Protein AF-A0A160P6W9-F1 (afdb_monomer_lite)

Secondary structure (DSSP, 8-state):
-HHHHHHHHHHT-HHHHHHHHHHHHHTTSS-HHHHHHHHHHHHHHHHHHHHHHHHT--STTHHHHHHHHHHHHHHHHHHHHHHHHSTTTTTHHHHHHHHHHHHHHH-HHHHHHHIIIIIIIHHHHHHHHTT--

Sequence (133 aa):
MASGMAVTVVTQSSTITTSVLVPFAGTGILTPAQVYPVVVGSNLGTTFTVVFAAFAGVGPDAEIGLQAAFVHLIHNLFAIVAIYVTPLLRPVPLLCAENLARVAAEHRWVLAVYLATVFIALPALVIVLAGVV

pLDDT: mean 94.2, std 3.33, range [64.25, 97.25]

Radius of gyration: 17.48 Å; chains: 1; bounding box: 39×32×46 Å

InterPro domains:
  IPR003841 Sodium-dependent phosphate transport protein [PF02690] (2-55)
  IPR003841 Sodium-dependent phosphate transport protein [PTHR10010] (1-129)

Structure (mmCIF, N/CA/C/O backbone):
data_AF-A0A160P6W9-F1
#
_entry.id   AF-A0A160P6W9-F1
#
loop_
_atom_site.group_PDB
_atom_site.id
_atom_site.type_symbol
_atom_site.label_atom_id
_atom_site.label_alt_id
_atom_site.label_comp_id
_atom_site.label_asym_id
_atom_site.label_entity_id
_atom_site.label_seq_id
_atom_site.pdbx_PDB_ins_code
_atom_site.Cartn_x
_atom_site.Cartn_y
_atom_site.Cartn_z
_atom_site.occupancy
_atom_site.B_iso_or_equiv
_atom_site.auth_seq_id
_atom_site.auth_comp_id
_atom_site.auth_asym_id
_atom_site.auth_atom_id
_atom_site.pdbx_PDB_model_num
ATOM 1 N N . MET A 1 1 ? 4.965 4.525 7.796 1.00 93.12 1 MET A N 1
ATOM 2 C CA . MET A 1 1 ? 5.198 4.758 6.355 1.00 93.12 1 MET A CA 1
ATOM 3 C C . MET A 1 1 ? 6.653 4.593 5.986 1.00 93.12 1 MET A C 1
ATOM 5 O O . MET A 1 1 ? 6.957 3.594 5.351 1.00 93.12 1 MET A O 1
ATOM 9 N N . ALA A 1 2 ? 7.548 5.478 6.433 1.00 94.94 2 ALA A N 1
ATOM 10 C CA . ALA A 1 2 ? 8.976 5.372 6.120 1.00 94.94 2 ALA A CA 1
ATOM 11 C C . ALA A 1 2 ? 9.572 3.985 6.438 1.00 94.94 2 ALA A C 1
ATOM 13 O O . ALA A 1 2 ? 10.286 3.433 5.612 1.00 94.94 2 ALA A O 1
ATOM 14 N N . SER A 1 3 ? 9.199 3.383 7.574 1.00 95.06 3 SER A N 1
ATOM 15 C CA . SER A 1 3 ? 9.623 2.027 7.953 1.00 95.06 3 SER A CA 1
ATOM 16 C C . SER A 1 3 ? 9.247 0.955 6.924 1.00 95.06 3 SER A C 1
ATOM 18 O O . SER A 1 3 ? 10.110 0.200 6.497 1.00 95.06 3 SER A O 1
ATOM 20 N N . GLY A 1 4 ? 7.986 0.904 6.483 1.00 95.50 4 GLY A N 1
ATOM 21 C CA . GLY A 1 4 ? 7.532 -0.081 5.493 1.00 95.50 4 GLY A CA 1
ATOM 22 C C . GLY A 1 4 ? 8.200 0.101 4.130 1.00 95.50 4 GLY A C 1
ATOM 23 O O . GLY A 1 4 ? 8.565 -0.883 3.489 1.00 95.50 4 GLY A O 1
ATOM 24 N N . MET A 1 5 ? 8.423 1.355 3.725 1.00 96.25 5 MET A N 1
ATOM 25 C CA . MET A 1 5 ? 9.164 1.677 2.504 1.00 96.25 5 MET A CA 1
ATOM 26 C C . MET A 1 5 ? 10.616 1.210 2.603 1.00 96.25 5 MET A C 1
ATOM 28 O O . MET A 1 5 ? 11.075 0.489 1.726 1.00 96.25 5 MET A O 1
ATOM 32 N N . ALA A 1 6 ? 11.315 1.567 3.683 1.00 95.56 6 ALA A N 1
ATOM 33 C CA . ALA A 1 6 ? 12.712 1.204 3.895 1.00 95.56 6 ALA A CA 1
ATOM 34 C C . ALA A 1 6 ? 12.907 -0.315 3.927 1.00 95.56 6 ALA A C 1
ATOM 36 O O . ALA A 1 6 ? 13.762 -0.832 3.214 1.00 95.56 6 ALA A O 1
ATOM 37 N N . VAL A 1 7 ? 12.073 -1.033 4.690 1.00 96.12 7 VAL A N 1
ATOM 38 C CA . VAL A 1 7 ? 12.110 -2.500 4.729 1.00 96.12 7 VAL A CA 1
ATOM 39 C C . VAL A 1 7 ? 11.915 -3.064 3.327 1.00 96.12 7 VAL A C 1
ATOM 41 O O . VAL A 1 7 ? 12.731 -3.863 2.895 1.00 96.12 7 VAL A O 1
ATOM 44 N N . THR A 1 8 ? 10.905 -2.599 2.588 1.00 96.25 8 THR A N 1
ATOM 45 C CA . THR A 1 8 ? 10.611 -3.130 1.249 1.00 96.25 8 THR A CA 1
ATOM 46 C C . THR A 1 8 ? 11.708 -2.836 0.237 1.00 96.25 8 THR A C 1
ATOM 48 O O . THR A 1 8 ? 12.020 -3.703 -0.563 1.00 96.25 8 THR A O 1
ATOM 51 N N . VAL A 1 9 ? 12.313 -1.648 0.262 1.00 94.62 9 VAL A N 1
ATOM 52 C CA . VAL A 1 9 ? 13.427 -1.315 -0.640 1.00 94.62 9 VAL A CA 1
ATOM 53 C C . VAL A 1 9 ? 14.645 -2.190 -0.339 1.00 94.62 9 VAL A C 1
ATOM 55 O O . VAL A 1 9 ? 15.301 -2.660 -1.262 1.00 94.62 9 VAL A O 1
ATOM 58 N N . VAL A 1 10 ? 14.936 -2.448 0.939 1.00 94.25 10 VAL A N 1
ATOM 59 C CA . VAL A 1 10 ? 16.066 -3.298 1.343 1.00 94.25 10 VAL A CA 1
ATOM 60 C C . VAL A 1 10 ? 15.814 -4.761 0.993 1.00 94.25 10 VAL A C 1
ATOM 62 O O . VAL A 1 10 ? 16.684 -5.421 0.435 1.00 94.25 10 VAL A O 1
ATOM 65 N N . THR A 1 11 ? 14.631 -5.280 1.316 1.00 94.56 11 THR A N 1
ATOM 66 C CA . THR A 1 11 ? 14.296 -6.691 1.096 1.00 94.56 11 THR A CA 1
ATOM 67 C C . THR A 1 11 ? 13.791 -6.980 -0.313 1.00 94.56 11 THR A C 1
ATOM 69 O O . THR A 1 11 ? 13.623 -8.145 -0.663 1.00 94.56 11 THR A O 1
ATOM 72 N N . GLN A 1 12 ? 13.513 -5.940 -1.103 1.00 94.31 12 GLN A N 1
ATOM 73 C CA . GLN A 1 12 ? 12.903 -6.006 -2.434 1.00 94.31 12 GLN A CA 1
ATOM 74 C C . GLN A 1 12 ? 11.567 -6.777 -2.453 1.00 94.31 12 GLN A C 1
ATOM 76 O O . GLN A 1 12 ? 11.159 -7.319 -3.477 1.00 94.31 12 GLN A O 1
ATOM 81 N N . SER A 1 13 ? 10.873 -6.857 -1.310 1.00 94.31 13 SER A N 1
ATOM 82 C CA . SER A 1 13 ? 9.636 -7.629 -1.167 1.00 94.31 13 SER A CA 1
ATOM 83 C C . SER A 1 13 ? 8.687 -6.986 -0.161 1.00 94.31 13 SER A C 1
ATOM 85 O O . SER A 1 13 ? 8.927 -6.982 1.051 1.00 94.31 13 SER A O 1
ATOM 87 N N . SER A 1 14 ? 7.559 -6.478 -0.661 1.00 95.19 14 SER A N 1
ATOM 88 C CA . SER A 1 14 ? 6.476 -5.958 0.179 1.00 95.19 14 SER A CA 1
ATOM 89 C C . SER A 1 14 ? 5.728 -7.069 0.912 1.00 95.19 14 SER A C 1
ATOM 91 O O . SER A 1 14 ? 5.273 -6.862 2.038 1.00 95.19 14 SER A O 1
ATOM 93 N N . THR A 1 15 ? 5.690 -8.279 0.343 1.00 94.50 15 THR A N 1
ATOM 94 C CA . THR A 1 15 ? 5.042 -9.445 0.955 1.00 94.50 15 THR A CA 1
ATOM 95 C C . THR A 1 15 ? 5.674 -9.832 2.290 1.00 94.50 15 THR A C 1
ATOM 97 O O . THR A 1 15 ? 4.953 -10.278 3.180 1.00 94.50 15 THR A O 1
ATOM 100 N N . ILE A 1 16 ? 6.981 -9.612 2.487 1.00 95.25 16 ILE A N 1
ATOM 101 C CA . ILE A 1 16 ? 7.628 -9.809 3.797 1.00 95.25 16 ILE A CA 1
ATOM 102 C C . ILE A 1 16 ? 6.997 -8.881 4.840 1.00 95.25 16 ILE A C 1
ATOM 104 O O . ILE A 1 16 ? 6.603 -9.329 5.915 1.00 95.25 16 ILE A O 1
ATOM 108 N N . THR A 1 17 ? 6.835 -7.598 4.503 1.00 94.94 17 THR A N 1
ATOM 109 C CA . THR A 1 17 ? 6.225 -6.609 5.401 1.00 94.94 17 THR A CA 1
ATOM 110 C C . THR A 1 17 ? 4.777 -6.981 5.717 1.00 94.94 17 THR A C 1
ATOM 112 O O . THR A 1 17 ? 4.388 -7.031 6.883 1.00 94.94 17 THR A O 1
ATOM 115 N N . THR A 1 18 ? 3.966 -7.288 4.702 1.00 94.25 18 THR A N 1
ATOM 116 C CA . THR A 1 18 ? 2.546 -7.603 4.913 1.00 94.25 18 THR A CA 1
ATOM 117 C C . THR A 1 18 ? 2.343 -8.920 5.662 1.00 94.25 18 THR A C 1
ATOM 119 O O . THR A 1 18 ? 1.474 -8.988 6.526 1.00 94.25 18 THR A O 1
ATOM 122 N N . SER A 1 19 ? 3.160 -9.945 5.399 1.00 95.31 19 SER A N 1
ATOM 123 C CA . SER A 1 19 ? 3.059 -11.258 6.060 1.00 95.31 19 SER A CA 1
ATOM 124 C C . SER A 1 19 ? 3.357 -11.202 7.557 1.00 95.31 19 SER A C 1
ATOM 126 O O . SER A 1 19 ? 2.846 -12.026 8.305 1.00 95.31 19 SER A O 1
ATOM 128 N N . VAL A 1 20 ? 4.152 -10.226 8.003 1.00 94.88 20 VAL A N 1
ATOM 129 C CA . VAL A 1 20 ? 4.405 -9.983 9.432 1.00 94.88 20 VAL A CA 1
ATOM 130 C C . VAL A 1 20 ? 3.270 -9.173 10.061 1.00 94.88 20 VAL A C 1
ATOM 132 O O . VAL A 1 20 ? 2.820 -9.479 11.163 1.00 94.88 20 VAL A O 1
ATOM 135 N N . LEU A 1 21 ? 2.778 -8.145 9.366 1.00 95.94 21 LEU A N 1
ATOM 136 C CA . LEU A 1 21 ? 1.766 -7.242 9.918 1.00 95.94 21 LEU A CA 1
ATOM 137 C C . LEU A 1 21 ? 0.370 -7.869 9.998 1.00 95.94 21 LEU A C 1
ATOM 139 O O . LEU A 1 21 ? -0.360 -7.576 10.940 1.00 95.94 21 LEU A O 1
ATOM 143 N N . VAL A 1 22 ? -0.011 -8.720 9.040 1.00 94.06 22 VAL A N 1
ATOM 144 C CA . VAL A 1 22 ? -1.350 -9.333 8.997 1.00 94.06 22 VAL A CA 1
ATOM 145 C C . VAL A 1 22 ? -1.634 -10.193 10.240 1.00 94.06 22 VAL A C 1
ATOM 147 O O . VAL A 1 22 ? -2.666 -9.962 10.869 1.00 94.06 22 VAL A O 1
ATOM 150 N N . PRO A 1 23 ? -0.752 -11.119 10.672 1.00 94.69 23 PRO A N 1
ATOM 151 C CA . PRO A 1 23 ? -0.950 -11.863 11.913 1.00 94.69 23 PRO A CA 1
ATOM 152 C C . PRO A 1 23 ? -1.019 -10.963 13.147 1.00 94.69 23 PRO A C 1
ATOM 154 O O . PRO A 1 23 ? -1.879 -11.174 13.993 1.00 94.69 23 PRO A O 1
ATOM 157 N N . PHE A 1 24 ? -0.170 -9.934 13.243 1.00 95.94 24 PHE A N 1
ATOM 158 C CA . PHE A 1 24 ? -0.199 -8.995 14.372 1.00 95.94 24 PHE A CA 1
ATOM 159 C C . PHE A 1 24 ? -1.478 -8.158 14.421 1.00 95.94 24 PHE A C 1
ATOM 161 O O . PHE A 1 24 ? -1.961 -7.848 15.509 1.00 95.94 24 PHE A O 1
ATOM 168 N N . ALA A 1 25 ? -2.045 -7.818 13.264 1.00 94.31 25 ALA A N 1
ATOM 169 C CA . ALA A 1 25 ? -3.369 -7.215 13.192 1.00 94.31 25 ALA A CA 1
ATOM 170 C C . ALA A 1 25 ? -4.463 -8.212 13.601 1.00 94.31 25 ALA A C 1
ATOM 172 O O . ALA A 1 25 ? -5.358 -7.870 14.367 1.00 94.31 25 ALA A O 1
ATOM 173 N N . GLY A 1 26 ? -4.364 -9.462 13.136 1.00 91.19 26 GLY A N 1
ATOM 174 C CA . GLY A 1 26 ? -5.318 -10.528 13.445 1.00 91.19 26 GLY A CA 1
ATOM 175 C C . GLY A 1 26 ? -5.343 -10.938 14.920 1.00 91.19 26 GLY A C 1
ATOM 176 O O . GLY A 1 26 ? -6.395 -11.320 15.423 1.00 91.19 26 GLY A O 1
ATOM 177 N N . THR A 1 27 ? -4.218 -10.826 15.632 1.00 94.06 27 THR A N 1
ATOM 178 C CA . THR A 1 27 ? -4.134 -11.066 17.083 1.00 94.06 27 THR A CA 1
ATOM 179 C C . THR A 1 27 ? -4.434 -9.825 17.926 1.00 94.06 27 THR A C 1
ATOM 181 O O . THR A 1 27 ? -4.469 -9.919 19.150 1.00 94.06 27 THR A O 1
ATOM 184 N N . GLY A 1 28 ? -4.638 -8.662 17.299 1.00 91.69 28 GLY A N 1
ATOM 185 C CA . GLY A 1 28 ? -4.889 -7.394 17.987 1.00 91.69 28 GLY A CA 1
ATOM 186 C C . GLY A 1 28 ? -3.650 -6.734 18.604 1.00 91.69 28 GLY A C 1
ATOM 187 O O . GLY A 1 28 ? -3.792 -5.730 19.296 1.00 91.69 28 GLY A O 1
ATOM 188 N N . ILE A 1 29 ? -2.441 -7.252 18.350 1.00 96.81 29 ILE A N 1
ATOM 189 C CA . ILE A 1 29 ? -1.178 -6.627 18.789 1.00 96.81 29 ILE A CA 1
ATOM 190 C C . ILE A 1 29 ? -0.996 -5.258 18.123 1.00 96.81 29 ILE A C 1
ATOM 192 O O . ILE A 1 29 ? -0.512 -4.316 18.750 1.00 96.81 29 ILE A O 1
ATOM 196 N N . LEU A 1 30 ? -1.376 -5.150 16.848 1.00 96.25 30 LEU A N 1
ATOM 197 C CA . LEU A 1 30 ? -1.368 -3.901 16.093 1.00 96.25 30 LEU A CA 1
ATOM 198 C C . LEU A 1 30 ? -2.777 -3.565 15.612 1.00 96.25 30 LEU A C 1
ATOM 200 O O . LEU A 1 30 ? -3.508 -4.425 15.134 1.00 96.25 30 LEU A O 1
ATOM 204 N N . THR A 1 31 ? -3.146 -2.291 15.676 1.00 94.44 31 THR A N 1
ATOM 205 C CA . THR A 1 31 ? -4.421 -1.809 15.135 1.00 94.44 31 THR A CA 1
ATOM 206 C C . THR A 1 31 ? -4.321 -1.542 13.628 1.00 94.44 31 THR A C 1
ATOM 208 O O . THR A 1 31 ? -3.232 -1.233 13.125 1.00 94.44 31 THR A O 1
ATOM 211 N N . PRO A 1 32 ? -5.444 -1.567 12.880 1.00 93.31 32 PRO A N 1
ATOM 212 C CA . PRO A 1 32 ? -5.465 -1.168 11.471 1.00 93.31 32 PRO A CA 1
ATOM 213 C C . PRO A 1 32 ? -4.856 0.220 11.235 1.00 93.31 32 PRO A C 1
ATOM 215 O O . PRO A 1 32 ? -4.108 0.408 10.279 1.00 93.31 32 PRO A O 1
ATOM 218 N N . ALA A 1 33 ? -5.083 1.169 12.149 1.00 94.56 33 ALA A N 1
ATOM 219 C CA . ALA A 1 33 ? -4.506 2.511 12.089 1.00 94.56 33 ALA A CA 1
ATOM 220 C C . ALA A 1 33 ? -2.968 2.529 12.202 1.00 94.56 33 ALA A C 1
ATOM 222 O O . ALA A 1 33 ? -2.319 3.362 11.569 1.00 94.56 33 ALA A O 1
ATOM 223 N N . GLN A 1 34 ? -2.371 1.607 12.968 1.00 95.44 34 GLN A N 1
ATOM 224 C CA . GLN A 1 34 ? -0.913 1.456 13.074 1.00 95.44 34 GLN A CA 1
ATOM 225 C C . GLN A 1 34 ? -0.320 0.747 11.848 1.00 95.44 34 GLN A C 1
ATOM 227 O O . GLN A 1 34 ? 0.740 1.138 11.354 1.00 95.44 34 GLN A O 1
ATOM 232 N N . VAL A 1 35 ? -1.010 -0.275 11.337 1.00 96.00 35 VAL A N 1
ATOM 233 C CA . VAL A 1 35 ? -0.567 -1.087 10.191 1.00 96.00 35 VAL A CA 1
ATOM 234 C C . VAL A 1 35 ? -0.673 -0.319 8.876 1.00 96.00 35 VAL A C 1
ATOM 236 O O . VAL A 1 35 ? 0.253 -0.354 8.063 1.00 96.00 35 VAL A O 1
ATOM 239 N N . TYR A 1 36 ? -1.767 0.416 8.675 1.00 95.50 36 TYR A N 1
ATOM 240 C CA . TYR A 1 36 ? -2.094 1.104 7.427 1.00 95.50 36 TYR A CA 1
ATOM 241 C C . TYR A 1 36 ? -0.944 1.948 6.848 1.00 95.50 36 TYR A C 1
ATOM 243 O O . TYR A 1 36 ? -0.522 1.676 5.720 1.00 95.50 36 TYR A O 1
ATOM 251 N N . PRO A 1 37 ? -0.341 2.908 7.581 1.00 95.62 37 PRO A N 1
ATOM 252 C CA . PRO A 1 37 ? 0.749 3.700 7.027 1.00 95.62 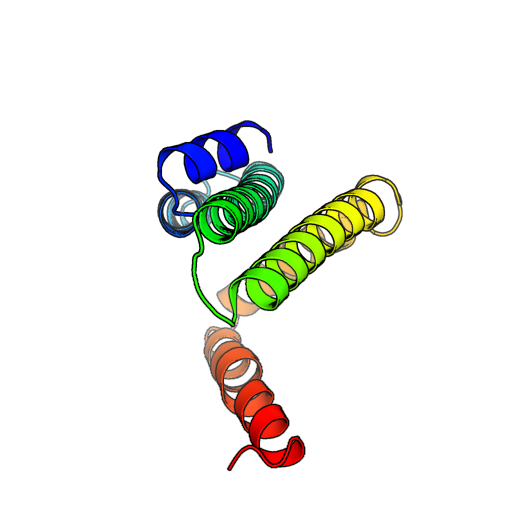37 PRO A CA 1
ATOM 253 C C . PRO A 1 37 ? 1.994 2.861 6.723 1.00 95.62 37 PRO A C 1
ATOM 255 O O . PRO A 1 37 ? 2.788 3.270 5.880 1.00 95.62 37 PRO A O 1
ATOM 258 N N . VAL A 1 38 ? 2.232 1.735 7.405 1.00 97.25 38 VAL A N 1
ATOM 259 C CA . VAL A 1 38 ? 3.373 0.847 7.114 1.00 97.25 38 VAL A CA 1
ATOM 260 C C . VAL A 1 38 ? 3.137 0.091 5.807 1.00 97.25 38 VAL A C 1
ATOM 262 O O . VAL A 1 38 ? 4.029 0.077 4.963 1.00 97.25 38 VAL A O 1
ATOM 265 N N . VAL A 1 39 ? 1.930 -0.437 5.594 1.00 95.94 39 VAL A N 1
ATOM 266 C CA . VAL A 1 39 ? 1.538 -1.119 4.348 1.00 95.94 39 VAL A CA 1
ATOM 267 C C . VAL A 1 39 ? 1.592 -0.170 3.151 1.00 95.94 39 VAL A C 1
ATOM 269 O O . VAL A 1 39 ? 2.199 -0.504 2.138 1.00 95.94 39 VAL A O 1
ATOM 272 N N . VAL A 1 40 ? 1.056 1.049 3.277 1.00 96.12 40 VAL A N 1
ATOM 273 C CA . VAL A 1 40 ? 1.138 2.064 2.209 1.00 96.12 40 VAL A CA 1
ATOM 274 C C . VAL A 1 40 ? 2.594 2.384 1.857 1.00 96.12 40 VAL A C 1
ATOM 276 O O . VAL A 1 40 ? 2.950 2.463 0.682 1.00 96.12 40 VAL A O 1
ATOM 279 N N . GLY A 1 41 ? 3.458 2.518 2.868 1.00 96.38 41 GLY A N 1
ATOM 280 C CA . GLY A 1 41 ? 4.892 2.707 2.651 1.00 96.38 41 GLY A CA 1
ATOM 281 C C . GLY A 1 41 ? 5.551 1.519 1.949 1.00 96.38 41 GLY A C 1
ATOM 282 O O . GLY A 1 41 ? 6.374 1.716 1.063 1.00 96.38 41 GLY A O 1
ATOM 283 N N . SER A 1 42 ? 5.170 0.292 2.303 1.00 96.88 42 SER A N 1
ATOM 284 C CA . SER A 1 42 ? 5.678 -0.926 1.665 1.00 96.88 42 SER A CA 1
ATOM 285 C C . SER A 1 42 ? 5.292 -1.018 0.183 1.00 96.88 42 SER A C 1
ATOM 287 O O . SER A 1 42 ? 6.143 -1.300 -0.663 1.00 96.88 42 SER A O 1
ATOM 289 N N . ASN A 1 43 ? 4.053 -0.663 -0.165 1.00 94.62 43 ASN A N 1
ATOM 290 C CA . ASN A 1 43 ? 3.621 -0.573 -1.562 1.00 94.62 43 ASN A CA 1
ATOM 291 C C . ASN A 1 43 ? 4.419 0.487 -2.334 1.00 94.62 43 ASN A C 1
ATOM 293 O O . ASN A 1 43 ? 4.885 0.216 -3.439 1.00 94.62 43 ASN A O 1
ATOM 297 N N . LEU A 1 44 ? 4.668 1.655 -1.726 1.00 96.25 44 LEU A N 1
ATOM 298 C CA . LEU A 1 44 ? 5.538 2.669 -2.327 1.00 96.25 44 LEU A CA 1
ATOM 299 C C . LEU A 1 44 ? 6.965 2.139 -2.537 1.00 96.25 44 LEU A C 1
ATOM 301 O O . LEU A 1 44 ? 7.537 2.345 -3.602 1.00 96.25 44 LEU A O 1
ATOM 305 N N . GLY A 1 45 ? 7.522 1.397 -1.577 1.00 96.06 45 GLY A N 1
ATOM 306 C CA . GLY A 1 45 ? 8.840 0.770 -1.720 1.00 96.06 45 GLY A CA 1
ATOM 307 C C . GLY A 1 45 ? 8.932 -0.178 -2.920 1.00 96.06 45 GLY A C 1
ATOM 308 O O . GLY A 1 45 ? 9.923 -0.146 -3.641 1.00 96.06 45 GLY A O 1
ATOM 309 N N . THR A 1 46 ? 7.867 -0.935 -3.208 1.00 96.00 46 THR A N 1
ATOM 310 C CA . THR A 1 46 ? 7.809 -1.826 -4.386 1.00 96.00 46 THR A CA 1
ATOM 311 C C . THR A 1 46 ? 7.935 -1.042 -5.697 1.00 96.00 46 THR A C 1
ATOM 313 O O . THR A 1 46 ? 8.567 -1.505 -6.642 1.00 96.00 46 THR A O 1
ATOM 316 N N . THR A 1 47 ? 7.390 0.175 -5.772 1.00 95.69 47 THR A N 1
ATOM 317 C CA . THR A 1 47 ? 7.548 1.007 -6.978 1.00 95.69 47 THR A CA 1
ATOM 318 C C . THR A 1 47 ? 8.997 1.452 -7.187 1.00 95.69 47 THR A C 1
ATOM 320 O O . THR A 1 47 ? 9.466 1.457 -8.321 1.00 95.69 47 THR A O 1
ATOM 323 N N . PHE A 1 48 ? 9.748 1.725 -6.113 1.00 93.44 48 PHE A N 1
ATOM 324 C CA . PHE A 1 48 ? 11.183 2.019 -6.205 1.00 93.44 48 PHE A CA 1
ATOM 325 C C . PHE A 1 48 ? 11.990 0.807 -6.674 1.00 93.44 48 PHE A C 1
ATOM 327 O O . PHE A 1 48 ? 12.858 0.955 -7.529 1.00 93.44 48 PHE A O 1
ATOM 334 N N . THR A 1 49 ? 11.668 -0.392 -6.179 1.00 93.25 49 THR A N 1
ATOM 335 C CA . THR A 1 49 ? 12.230 -1.656 -6.681 1.00 93.25 49 THR A CA 1
ATOM 336 C C . THR A 1 49 ? 12.068 -1.782 -8.193 1.00 93.25 49 THR A C 1
ATOM 338 O O . THR A 1 49 ? 13.034 -2.057 -8.902 1.00 93.25 49 THR A O 1
ATOM 341 N N . VAL A 1 50 ? 10.853 -1.541 -8.693 1.00 93.88 50 VAL A N 1
ATOM 342 C CA . VAL A 1 50 ? 10.538 -1.628 -10.125 1.00 93.88 50 VAL A CA 1
ATOM 343 C C . VAL A 1 50 ? 11.294 -0.567 -10.924 1.00 93.88 50 VAL A C 1
ATOM 345 O O . VAL A 1 50 ? 11.816 -0.876 -11.989 1.00 93.88 50 VAL A O 1
ATOM 348 N N . VAL A 1 51 ? 11.423 0.656 -10.404 1.00 94.94 51 VAL A N 1
ATOM 349 C CA . VAL A 1 51 ? 12.225 1.713 -11.039 1.00 94.94 51 VAL A CA 1
ATOM 350 C C . VAL A 1 51 ? 13.698 1.313 -11.134 1.00 94.94 51 VAL A C 1
ATOM 352 O O . VAL A 1 51 ? 14.291 1.445 -12.203 1.00 94.94 51 VAL A O 1
ATOM 355 N N . PHE A 1 52 ? 14.292 0.774 -10.066 1.00 93.00 52 PHE A N 1
ATOM 356 C CA . PHE A 1 52 ? 15.677 0.292 -10.108 1.00 93.00 52 PHE A CA 1
ATOM 357 C C . PHE A 1 52 ? 15.859 -0.856 -11.104 1.00 93.00 52 PHE A C 1
ATOM 359 O O . PHE A 1 52 ? 16.827 -0.855 -11.862 1.00 93.00 52 PHE A O 1
ATOM 366 N N . ALA A 1 53 ? 14.914 -1.798 -11.146 1.00 93.06 53 ALA A N 1
ATOM 367 C CA . ALA A 1 53 ? 14.929 -2.888 -12.115 1.00 93.06 53 ALA A CA 1
ATOM 368 C C . ALA A 1 53 ? 14.814 -2.373 -13.560 1.00 93.06 53 ALA A C 1
ATOM 370 O O . ALA A 1 53 ? 15.543 -2.838 -14.432 1.00 93.06 53 ALA A O 1
ATOM 371 N N . ALA A 1 54 ? 13.957 -1.380 -13.807 1.00 94.62 54 ALA A N 1
ATOM 372 C CA . ALA A 1 54 ? 13.785 -0.785 -15.127 1.00 94.62 54 ALA A CA 1
ATOM 373 C C . ALA A 1 54 ? 15.041 -0.038 -15.605 1.00 94.62 54 ALA A C 1
ATOM 375 O O . ALA A 1 54 ? 15.408 -0.161 -16.769 1.00 94.62 54 ALA A O 1
ATOM 376 N N . PHE A 1 55 ? 15.752 0.665 -14.715 1.00 93.69 55 PHE A N 1
ATOM 377 C CA . PHE A 1 55 ? 17.037 1.298 -15.048 1.00 93.69 55 PHE A CA 1
ATOM 378 C C . PHE A 1 55 ? 18.153 0.297 -15.368 1.00 93.69 55 PHE A C 1
ATOM 380 O O . PHE A 1 55 ? 19.072 0.629 -16.111 1.00 93.69 55 PHE A O 1
ATOM 387 N N . ALA A 1 56 ? 18.085 -0.912 -14.810 1.00 93.38 56 ALA A N 1
ATOM 388 C CA . ALA A 1 56 ? 19.004 -1.998 -15.139 1.00 93.38 56 ALA A CA 1
ATOM 389 C C . ALA A 1 56 ? 18.595 -2.767 -16.413 1.00 93.38 56 ALA A C 1
ATOM 391 O O . ALA A 1 56 ? 19.346 -3.627 -16.876 1.00 93.38 56 ALA A O 1
ATOM 392 N N . GLY A 1 57 ? 17.410 -2.489 -16.966 1.00 90.00 57 GLY A N 1
ATOM 393 C CA . GLY A 1 57 ? 16.880 -3.155 -18.149 1.00 90.00 57 GLY A CA 1
ATOM 394 C C . GLY A 1 57 ? 17.672 -2.819 -19.412 1.00 90.00 57 GLY A C 1
ATOM 395 O O . GLY A 1 57 ? 18.006 -1.665 -19.670 1.00 90.00 57 GLY A O 1
ATOM 396 N N . VAL A 1 58 ? 17.940 -3.837 -20.230 1.00 89.75 58 VAL A N 1
ATOM 397 C CA . VAL A 1 58 ? 18.586 -3.711 -21.543 1.00 89.75 58 VAL A CA 1
ATOM 398 C C . VAL A 1 58 ? 17.755 -4.429 -22.601 1.00 89.75 58 VAL A C 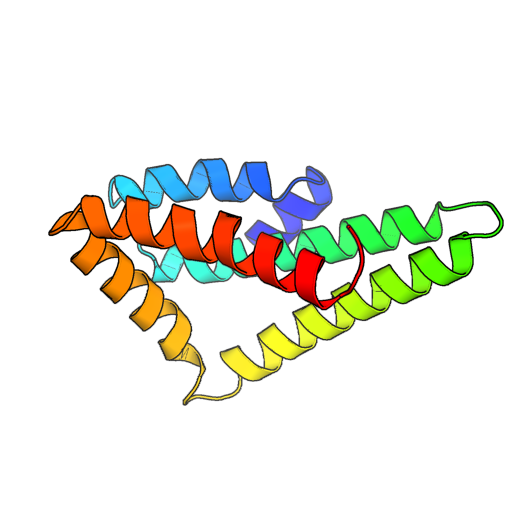1
ATOM 400 O O . VAL A 1 58 ? 17.143 -5.457 -22.317 1.00 89.75 58 VAL A O 1
ATOM 403 N N . GLY A 1 59 ? 17.750 -3.906 -23.828 1.00 92.75 59 GLY A N 1
ATOM 404 C CA . GLY A 1 59 ? 17.013 -4.485 -24.953 1.00 92.75 59 GLY A CA 1
ATOM 405 C C . GLY A 1 59 ? 15.874 -3.595 -25.465 1.00 92.75 59 GLY A C 1
ATOM 406 O O . GLY A 1 59 ? 15.716 -2.468 -24.996 1.00 92.75 59 GLY A O 1
ATOM 407 N N . PRO A 1 60 ? 15.097 -4.085 -26.447 1.00 92.88 60 PRO A N 1
ATOM 408 C CA . PRO A 1 60 ? 14.086 -3.291 -27.149 1.00 92.88 60 PRO A CA 1
ATOM 409 C C . PRO A 1 60 ? 12.958 -2.786 -26.237 1.00 92.88 60 PRO A C 1
ATOM 411 O O . PRO A 1 60 ? 12.415 -1.716 -26.488 1.00 92.88 60 PRO A O 1
ATOM 414 N N . ASP A 1 61 ? 12.659 -3.498 -25.147 1.00 93.31 61 ASP A N 1
ATOM 415 C CA . ASP A 1 61 ? 11.556 -3.160 -24.238 1.00 93.31 61 ASP A CA 1
ATOM 416 C C . ASP A 1 61 ? 11.980 -2.282 -23.045 1.00 93.31 61 ASP A C 1
ATOM 418 O O . ASP A 1 61 ? 11.159 -1.971 -22.180 1.00 93.31 61 ASP A O 1
ATOM 422 N N . ALA A 1 62 ? 13.253 -1.867 -22.967 1.00 93.94 62 ALA A N 1
ATOM 423 C CA . ALA A 1 62 ? 13.773 -1.098 -21.832 1.00 93.94 62 ALA A CA 1
ATOM 424 C C . ALA A 1 62 ? 13.060 0.257 -21.660 1.00 93.94 62 ALA A C 1
ATOM 426 O O . ALA A 1 62 ? 12.749 0.658 -20.538 1.00 93.94 62 ALA A O 1
ATOM 427 N N . GLU A 1 63 ? 12.742 0.937 -22.766 1.00 93.62 63 GLU A N 1
ATOM 428 C CA . GLU A 1 63 ? 12.003 2.206 -22.752 1.00 93.62 63 GLU A CA 1
ATOM 429 C C . GLU A 1 63 ? 10.587 2.028 -22.184 1.00 93.62 63 GLU A C 1
ATOM 431 O O . GLU A 1 63 ? 10.171 2.767 -21.289 1.00 93.62 63 GLU A O 1
ATOM 436 N N . ILE A 1 64 ? 9.879 0.989 -22.639 1.00 94.62 64 ILE A N 1
ATOM 437 C CA . ILE A 1 64 ? 8.523 0.660 -22.183 1.00 94.62 64 ILE A CA 1
ATOM 438 C C . ILE A 1 64 ? 8.540 0.281 -20.698 1.00 94.62 64 ILE A C 1
ATOM 440 O O . ILE A 1 64 ? 7.692 0.736 -19.927 1.00 94.62 64 ILE A O 1
ATOM 444 N N . GLY A 1 65 ? 9.528 -0.512 -20.273 1.00 94.62 65 GLY A N 1
ATOM 445 C CA . GLY A 1 65 ? 9.716 -0.893 -18.874 1.00 94.62 65 GLY A CA 1
ATOM 446 C C . GLY A 1 65 ? 9.949 0.314 -17.962 1.00 94.62 65 GLY A C 1
ATOM 447 O O . GLY A 1 65 ? 9.333 0.414 -16.899 1.00 94.62 65 GLY A O 1
ATOM 448 N N . LEU A 1 66 ? 10.779 1.269 -18.394 1.00 95.50 66 LEU A N 1
ATOM 449 C CA . LEU A 1 66 ? 11.032 2.505 -17.653 1.00 95.50 66 LEU A CA 1
ATOM 450 C C . LEU A 1 66 ? 9.782 3.387 -17.573 1.00 95.50 66 LEU A C 1
ATOM 452 O O . LEU A 1 66 ? 9.453 3.894 -16.498 1.00 95.50 66 LEU A O 1
ATOM 456 N N . GLN A 1 67 ? 9.048 3.528 -18.679 1.00 96.12 67 GLN A N 1
ATOM 457 C CA . GLN A 1 67 ? 7.785 4.258 -18.698 1.00 96.12 67 GLN A CA 1
ATOM 458 C C . GLN A 1 67 ? 6.771 3.638 -17.727 1.00 96.12 67 GLN A C 1
ATOM 460 O O . GLN A 1 67 ? 6.193 4.352 -16.907 1.00 96.12 67 GLN A O 1
ATOM 465 N N . ALA A 1 68 ? 6.587 2.315 -17.764 1.00 94.88 68 ALA A N 1
ATOM 466 C CA . ALA A 1 68 ? 5.684 1.606 -16.861 1.00 94.88 68 ALA A CA 1
ATOM 467 C C . ALA A 1 68 ? 6.088 1.786 -15.386 1.00 94.88 68 ALA A C 1
ATOM 469 O O . ALA A 1 68 ? 5.233 2.050 -14.535 1.00 94.88 68 ALA A O 1
ATOM 470 N N . ALA A 1 69 ? 7.389 1.727 -15.084 1.00 96.38 69 ALA A N 1
ATOM 471 C CA . ALA A 1 69 ? 7.913 1.950 -13.740 1.00 96.38 69 ALA A CA 1
ATOM 472 C C . ALA A 1 69 ? 7.588 3.358 -13.211 1.00 96.38 69 ALA A C 1
ATOM 474 O O . ALA A 1 69 ? 7.122 3.505 -12.077 1.00 96.38 69 ALA A O 1
ATOM 475 N N . PHE A 1 70 ? 7.769 4.395 -14.035 1.00 96.06 70 PHE A N 1
ATOM 476 C CA . PHE A 1 70 ? 7.417 5.765 -13.658 1.00 96.06 70 PHE A CA 1
ATOM 477 C C . PHE A 1 70 ? 5.912 5.977 -13.527 1.00 96.06 70 PHE A C 1
ATOM 479 O O . PHE A 1 70 ? 5.484 6.653 -12.591 1.00 96.06 70 PHE A O 1
ATOM 486 N N . VAL A 1 71 ? 5.102 5.379 -14.404 1.00 96.50 71 VAL A N 1
ATOM 487 C CA . VAL A 1 71 ? 3.638 5.418 -14.278 1.00 96.50 71 VAL A CA 1
ATOM 488 C C . VAL A 1 71 ? 3.210 4.817 -12.939 1.00 96.50 71 VAL A C 1
ATOM 490 O O . VAL A 1 71 ? 2.427 5.439 -12.222 1.00 96.50 71 VAL A O 1
ATOM 493 N N . HIS A 1 72 ? 3.773 3.669 -12.551 1.00 95.75 72 HIS A N 1
ATOM 494 C CA . HIS A 1 72 ? 3.507 3.052 -11.250 1.00 95.75 72 HIS A CA 1
ATOM 495 C C . HIS A 1 72 ? 3.931 3.951 -10.082 1.00 95.75 72 HIS A C 1
ATOM 497 O O . HIS A 1 72 ? 3.142 4.163 -9.160 1.00 95.75 72 HIS A O 1
ATOM 503 N N . LEU A 1 73 ? 5.141 4.520 -10.120 1.00 95.69 73 LEU A N 1
ATOM 504 C CA . LEU A 1 73 ? 5.635 5.410 -9.067 1.00 95.69 73 LEU A CA 1
ATOM 505 C C . LEU A 1 73 ? 4.748 6.656 -8.911 1.00 95.69 73 LEU A C 1
ATOM 507 O O . LEU A 1 73 ? 4.319 6.978 -7.802 1.00 95.69 73 LEU A O 1
ATOM 511 N N . ILE A 1 74 ? 4.453 7.345 -10.016 1.00 96.50 74 ILE A N 1
ATOM 512 C CA . ILE A 1 74 ? 3.659 8.580 -10.021 1.00 96.50 74 ILE A CA 1
ATOM 513 C C . ILE A 1 74 ? 2.232 8.295 -9.565 1.00 96.50 74 ILE A C 1
ATOM 515 O O . ILE A 1 74 ? 1.711 9.026 -8.725 1.00 96.50 74 ILE A O 1
ATOM 519 N N . HIS A 1 75 ? 1.611 7.223 -10.062 1.00 95.62 75 HIS A N 1
ATOM 520 C CA . HIS A 1 75 ? 0.274 6.824 -9.634 1.00 95.62 75 HIS A CA 1
ATOM 521 C C . HIS A 1 75 ? 0.222 6.562 -8.123 1.00 95.62 75 HIS A C 1
ATOM 523 O O . HIS A 1 75 ? -0.674 7.055 -7.436 1.00 95.62 75 HIS A O 1
ATOM 529 N N . ASN A 1 76 ? 1.211 5.845 -7.584 1.00 95.31 76 ASN A N 1
ATOM 530 C CA . ASN A 1 76 ? 1.244 5.493 -6.170 1.00 95.31 76 ASN A CA 1
ATOM 531 C C . ASN A 1 76 ? 1.493 6.725 -5.280 1.00 95.31 76 ASN A C 1
ATOM 533 O O . ASN A 1 76 ? 0.845 6.884 -4.245 1.00 95.31 76 ASN A O 1
ATOM 537 N N . LEU A 1 77 ? 2.379 7.637 -5.696 1.00 95.94 77 LEU A N 1
ATOM 538 C CA . LEU A 1 77 ? 2.589 8.919 -5.015 1.00 95.94 77 LEU A CA 1
ATOM 539 C C . LEU A 1 77 ? 1.341 9.804 -5.069 1.00 95.94 77 LEU A C 1
ATOM 541 O O . LEU A 1 77 ? 0.939 10.353 -4.043 1.00 95.94 77 LEU A O 1
ATOM 545 N N . PHE A 1 78 ? 0.701 9.905 -6.235 1.00 96.19 78 PHE A N 1
ATOM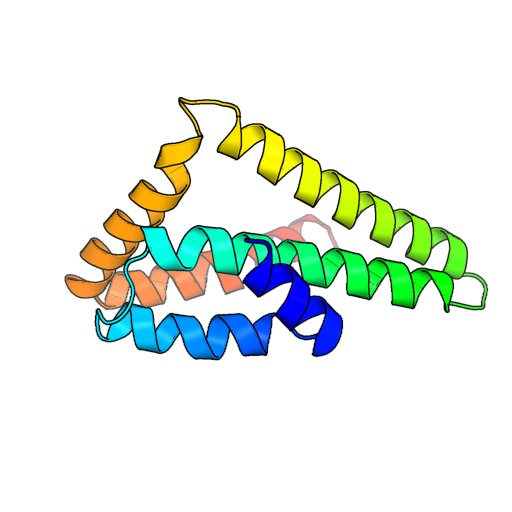 546 C CA . PHE A 1 78 ? -0.539 10.654 -6.401 1.00 96.19 78 PHE A CA 1
ATOM 547 C C . PHE A 1 78 ? -1.636 10.121 -5.479 1.00 96.19 78 PHE A C 1
ATOM 549 O O . PHE A 1 78 ? -2.258 10.907 -4.772 1.00 96.19 78 PHE A O 1
ATOM 556 N N . ALA A 1 79 ? -1.837 8.802 -5.417 1.00 94.88 79 ALA A N 1
ATOM 557 C CA . ALA A 1 79 ? -2.827 8.191 -4.536 1.00 94.88 79 ALA A CA 1
ATOM 558 C C . ALA A 1 79 ? -2.547 8.494 -3.054 1.00 94.88 79 ALA A C 1
ATOM 560 O O . ALA A 1 79 ? -3.465 8.850 -2.314 1.00 94.88 79 ALA A O 1
ATOM 561 N N . ILE A 1 80 ? -1.281 8.421 -2.623 1.00 95.50 80 ILE A N 1
ATOM 562 C CA . ILE A 1 80 ? -0.884 8.778 -1.253 1.00 95.50 80 ILE A CA 1
ATOM 563 C C . ILE A 1 80 ? -1.230 10.238 -0.966 1.00 95.50 80 ILE A C 1
ATOM 565 O O . ILE A 1 80 ? -1.884 10.516 0.037 1.00 95.50 80 ILE A O 1
ATOM 569 N N . VAL A 1 81 ? -0.829 11.163 -1.841 1.00 95.44 81 VAL A N 1
ATOM 570 C CA . VAL A 1 81 ? -1.106 12.594 -1.671 1.00 95.44 81 VAL A CA 1
ATOM 571 C C . VAL A 1 81 ? -2.612 12.845 -1.659 1.00 95.44 81 VAL A C 1
ATOM 573 O O . VAL A 1 81 ? -3.118 13.440 -0.711 1.00 95.44 81 VAL A O 1
ATOM 576 N N . ALA A 1 82 ? -3.347 12.333 -2.645 1.00 96.06 82 ALA A N 1
ATOM 577 C CA . ALA A 1 82 ? -4.787 12.517 -2.767 1.00 96.06 82 ALA A CA 1
ATOM 578 C C . ALA A 1 82 ? -5.538 12.024 -1.521 1.00 96.06 82 ALA A C 1
ATOM 580 O O . ALA A 1 82 ? -6.377 12.750 -0.988 1.00 96.06 82 ALA A O 1
ATOM 581 N N . ILE A 1 83 ? -5.209 10.833 -1.012 1.00 95.62 83 ILE A N 1
ATOM 582 C CA . ILE A 1 83 ? -5.891 10.239 0.145 1.00 95.62 83 ILE A CA 1
ATOM 583 C C . ILE A 1 83 ? -5.459 10.901 1.459 1.00 95.62 83 ILE A C 1
ATOM 585 O O . ILE A 1 83 ? -6.307 11.215 2.292 1.00 95.62 83 ILE A O 1
ATOM 589 N N . TYR A 1 84 ? -4.158 11.116 1.684 1.00 93.12 84 TYR A N 1
ATOM 590 C CA . TYR A 1 84 ? -3.669 11.620 2.973 1.00 93.12 84 TYR A CA 1
ATOM 591 C C . TYR A 1 84 ? -3.833 13.130 3.143 1.00 93.12 84 TYR A C 1
ATOM 593 O O . TYR A 1 84 ? -3.982 13.572 4.286 1.00 93.12 84 TYR A O 1
ATOM 601 N N . VAL A 1 85 ? -3.791 13.917 2.064 1.00 94.75 85 VAL A N 1
ATOM 602 C CA . VAL A 1 85 ? -3.972 15.377 2.126 1.00 94.75 85 VAL A CA 1
ATOM 603 C C . VAL A 1 85 ? -5.449 15.736 2.208 1.00 94.75 85 VAL A C 1
ATOM 605 O O . VAL A 1 85 ? -5.804 16.619 2.983 1.00 94.75 85 VAL A O 1
ATOM 608 N N . THR A 1 86 ? -6.318 15.036 1.474 1.00 95.94 86 THR A N 1
ATOM 609 C CA . THR A 1 86 ? -7.756 15.330 1.463 1.00 95.94 86 THR A CA 1
ATOM 610 C C . THR A 1 86 ? -8.413 14.826 2.755 1.00 95.94 86 THR A C 1
ATOM 612 O O . THR A 1 86 ? -8.539 13.610 2.933 1.00 95.94 86 THR A O 1
ATOM 615 N N . PRO A 1 87 ? -8.897 15.708 3.654 1.00 92.38 87 PRO A N 1
ATOM 616 C CA . PRO A 1 87 ? -9.410 15.293 4.964 1.00 92.38 87 PRO A CA 1
ATO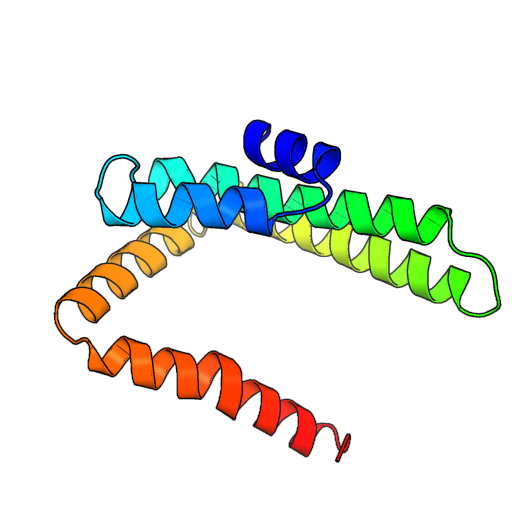M 617 C C . PRO A 1 87 ? -10.598 14.329 4.876 1.00 92.38 87 PRO A C 1
ATOM 619 O O . PRO A 1 87 ? -10.736 13.447 5.718 1.00 92.38 87 PRO A O 1
ATOM 622 N N . LEU A 1 88 ? -11.415 14.467 3.827 1.00 95.44 88 LEU A N 1
ATOM 623 C CA . LEU A 1 88 ? -12.561 13.598 3.560 1.00 95.44 88 LEU A CA 1
ATOM 624 C C . LEU A 1 88 ? -12.151 12.166 3.183 1.00 95.44 88 LEU A C 1
ATOM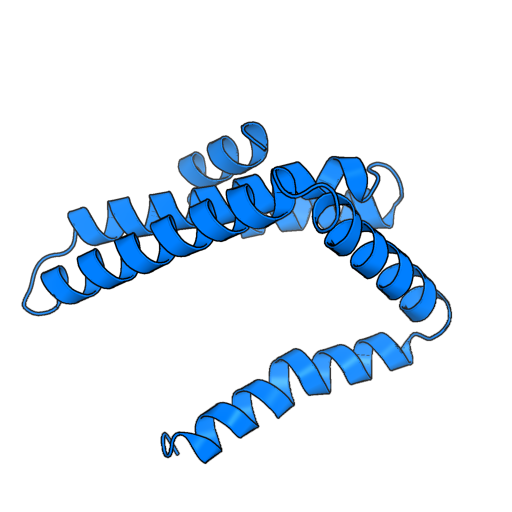 626 O O . LEU A 1 88 ? -12.853 11.225 3.534 1.00 95.44 88 LEU A O 1
ATOM 630 N N . LEU A 1 89 ? -11.025 11.992 2.482 1.00 95.38 89 LEU A N 1
ATOM 631 C CA . LEU A 1 89 ? -10.576 10.683 1.994 1.00 95.38 89 LEU A CA 1
ATOM 632 C C . LEU A 1 89 ? -9.716 9.941 3.015 1.00 95.38 89 LEU A C 1
ATOM 634 O O . LEU A 1 89 ? -9.736 8.715 3.047 1.00 95.38 89 LEU A O 1
ATOM 638 N N . ARG A 1 90 ? -8.997 10.661 3.881 1.00 93.94 90 ARG A N 1
ATOM 639 C CA . ARG A 1 90 ? -8.097 10.073 4.883 1.00 93.94 90 ARG A CA 1
ATOM 640 C C . ARG A 1 90 ? -8.728 8.954 5.737 1.00 93.94 90 ARG A C 1
ATOM 642 O O . ARG A 1 90 ? -8.059 7.934 5.903 1.00 93.94 90 ARG A O 1
ATOM 649 N N . PRO A 1 91 ? -9.946 9.090 6.301 1.00 95.88 91 PRO A N 1
ATOM 650 C CA . PRO A 1 91 ? -10.527 8.035 7.133 1.00 95.88 91 PRO A CA 1
ATOM 651 C C . PRO A 1 91 ? -11.125 6.883 6.318 1.00 95.88 91 PRO A C 1
ATOM 653 O O . PRO A 1 91 ? -11.291 5.794 6.859 1.00 95.88 91 PRO A O 1
ATOM 656 N N . VAL A 1 92 ? -11.437 7.092 5.034 1.00 96.31 92 VAL A N 1
ATOM 657 C CA . VAL A 1 92 ? -12.187 6.127 4.214 1.00 96.31 92 VAL A CA 1
ATOM 658 C C . VAL A 1 92 ? -11.509 4.749 4.170 1.00 96.31 92 VAL A C 1
ATOM 660 O O . VAL A 1 92 ? -12.186 3.774 4.490 1.00 96.31 92 VAL A O 1
ATOM 663 N N . PRO A 1 93 ? -10.195 4.617 3.885 1.00 94.94 93 PRO A N 1
ATOM 664 C CA . PRO A 1 93 ? -9.537 3.310 3.865 1.00 94.94 93 PRO A CA 1
ATOM 665 C C . PRO A 1 93 ? -9.607 2.565 5.201 1.00 94.94 93 PRO A C 1
ATOM 667 O O . PRO A 1 93 ? -9.841 1.358 5.215 1.00 94.94 93 PRO A O 1
ATOM 670 N N . LEU A 1 94 ? -9.438 3.279 6.320 1.00 95.62 94 LEU A N 1
ATOM 671 C CA . LEU A 1 94 ? -9.494 2.685 7.657 1.00 95.62 94 LEU A CA 1
ATOM 672 C C . LEU A 1 94 ? -10.912 2.220 7.995 1.00 95.62 94 LEU A C 1
ATOM 674 O O . LEU A 1 94 ? -11.090 1.085 8.426 1.00 95.62 94 LEU A O 1
ATOM 678 N N . LEU A 1 95 ? -11.922 3.045 7.705 1.00 95.94 95 LEU A N 1
ATOM 679 C CA . LEU A 1 95 ? -13.326 2.690 7.910 1.00 95.94 95 LEU A CA 1
ATOM 680 C C . LEU A 1 95 ? -13.736 1.483 7.061 1.00 95.94 95 LEU A C 1
ATOM 682 O O . LEU A 1 95 ? -14.424 0.589 7.548 1.00 95.94 95 LEU A O 1
ATOM 686 N N . CYS A 1 96 ? -13.312 1.430 5.797 1.00 94.75 96 CYS A N 1
ATOM 687 C CA . CYS A 1 96 ? -13.558 0.280 4.931 1.00 94.75 96 CYS A CA 1
ATOM 688 C C . CYS A 1 96 ? -12.892 -0.985 5.481 1.00 94.75 96 CYS A C 1
ATOM 690 O O . CYS A 1 96 ? -13.540 -2.028 5.535 1.00 94.75 96 CYS A O 1
ATOM 692 N N . ALA A 1 97 ? -11.634 -0.893 5.923 1.00 93.12 97 ALA A N 1
ATOM 693 C CA . ALA A 1 97 ? -10.902 -2.024 6.485 1.00 93.12 97 ALA A CA 1
ATOM 694 C C . ALA A 1 97 ? -11.556 -2.553 7.771 1.00 93.12 97 ALA A C 1
ATOM 696 O O . ALA A 1 97 ? -11.768 -3.756 7.899 1.00 93.12 97 ALA A O 1
ATOM 697 N N . GLU A 1 98 ? -11.929 -1.668 8.697 1.00 93.56 98 GLU A N 1
ATOM 698 C CA . GLU A 1 98 ? -12.574 -2.039 9.961 1.00 93.56 98 GLU A CA 1
ATOM 699 C C . GLU A 1 98 ? -13.975 -2.619 9.748 1.00 93.56 98 GLU A C 1
ATOM 701 O O . GLU A 1 98 ? -14.319 -3.647 10.332 1.00 93.56 98 GLU A O 1
ATOM 706 N N . ASN A 1 99 ? -14.784 -2.002 8.880 1.00 94.06 99 ASN A N 1
ATOM 707 C CA . ASN A 1 99 ? -16.119 -2.507 8.566 1.00 94.06 99 ASN A CA 1
ATOM 708 C C . ASN A 1 99 ? -16.055 -3.868 7.869 1.00 94.06 99 ASN A C 1
ATOM 710 O O . ASN A 1 99 ? -16.807 -4.769 8.239 1.00 94.06 99 ASN A O 1
ATOM 714 N N . LEU A 1 100 ? -15.151 -4.038 6.898 1.00 91.50 100 LEU A N 1
ATOM 715 C CA . LEU A 1 100 ? -14.958 -5.318 6.221 1.00 91.50 100 LEU A CA 1
ATOM 716 C C . LEU A 1 100 ? -14.488 -6.393 7.206 1.00 91.50 100 LEU A C 1
ATOM 718 O O . LEU A 1 100 ? -15.030 -7.494 7.195 1.00 91.50 100 LEU A O 1
ATOM 722 N N . ALA A 1 101 ? -13.536 -6.069 8.086 1.00 90.88 101 ALA A N 1
ATOM 723 C CA . ALA A 1 101 ? -13.050 -6.992 9.106 1.00 90.88 101 ALA A CA 1
ATOM 724 C C . ALA A 1 101 ? -14.165 -7.417 10.076 1.00 90.88 101 ALA A C 1
ATOM 726 O O . ALA A 1 101 ? -14.308 -8.607 10.350 1.00 90.88 101 ALA A O 1
ATOM 727 N N . ARG A 1 102 ? -14.997 -6.473 10.542 1.00 92.81 102 ARG A N 1
ATOM 728 C CA . ARG A 1 102 ? -16.149 -6.764 11.412 1.00 92.81 102 ARG A CA 1
ATOM 729 C C . ARG A 1 102 ? -17.143 -7.701 10.729 1.00 92.81 102 ARG A C 1
ATOM 731 O O . ARG A 1 102 ? -17.482 -8.746 11.276 1.00 92.81 102 ARG A O 1
ATOM 738 N N . VAL A 1 103 ? -17.572 -7.356 9.514 1.00 93.81 103 VAL A N 1
ATOM 739 C CA . VAL A 1 103 ? -18.551 -8.154 8.761 1.00 93.81 103 VAL A CA 1
ATOM 740 C C . VAL A 1 103 ? -17.999 -9.546 8.443 1.00 93.81 103 VAL A C 1
ATOM 742 O O . VAL A 1 103 ? -18.721 -10.531 8.572 1.00 93.81 103 VAL A O 1
ATOM 745 N N . ALA A 1 104 ? -16.721 -9.653 8.076 1.00 91.50 104 ALA A N 1
ATOM 746 C CA . ALA A 1 104 ? -16.076 -10.935 7.806 1.00 91.50 104 ALA A CA 1
ATOM 747 C C . ALA A 1 104 ? -15.924 -11.807 9.066 1.00 91.50 104 ALA A C 1
ATOM 749 O O . ALA A 1 104 ? -16.009 -13.033 8.967 1.00 91.50 104 ALA A O 1
ATOM 750 N N . ALA A 1 105 ? -15.724 -11.195 10.240 1.00 90.19 105 ALA A N 1
ATOM 751 C CA . ALA A 1 105 ? -15.663 -11.903 11.517 1.00 90.19 105 ALA A CA 1
ATOM 752 C C . ALA A 1 105 ? -17.027 -12.486 11.919 1.00 90.19 105 ALA A C 1
ATOM 754 O O . ALA A 1 105 ? -17.094 -13.611 12.413 1.00 90.19 105 ALA A O 1
ATOM 755 N N . GLU A 1 106 ? -18.113 -11.755 11.660 1.00 94.38 106 GLU A N 1
ATOM 756 C CA . GLU A 1 106 ? -19.481 -12.231 11.897 1.00 94.38 106 GLU A CA 1
ATOM 757 C C . GLU A 1 106 ? -19.908 -13.282 10.859 1.00 94.38 106 GLU A C 1
ATOM 759 O O . GLU A 1 106 ? -20.522 -14.296 11.193 1.00 94.38 106 GLU A O 1
ATOM 764 N N . HIS A 1 107 ? -19.544 -13.072 9.592 1.00 94.94 107 HIS A N 1
ATOM 765 C CA . HIS A 1 107 ? -20.018 -13.859 8.461 1.00 94.94 107 HIS A CA 1
ATOM 766 C C . HIS A 1 107 ? -18.852 -14.346 7.595 1.00 94.94 107 HIS A C 1
ATOM 768 O O . HIS A 1 107 ? -18.497 -13.744 6.582 1.00 94.94 107 HIS A O 1
ATOM 774 N N . ARG A 1 108 ? -18.297 -15.514 7.943 1.00 91.12 108 ARG A N 1
ATOM 775 C CA . ARG A 1 108 ? -17.148 -16.117 7.235 1.00 91.12 108 ARG A CA 1
ATOM 776 C C . ARG A 1 108 ? -17.366 -16.321 5.727 1.00 91.12 108 ARG A C 1
ATOM 778 O O . ARG A 1 108 ? -16.400 -16.316 4.968 1.00 91.12 108 ARG A O 1
ATOM 785 N N . TRP A 1 109 ? -18.613 -16.477 5.274 1.00 93.69 109 TRP A N 1
ATOM 786 C CA . TRP A 1 109 ? -18.938 -16.617 3.848 1.00 93.69 109 TRP A CA 1
ATOM 787 C C . TRP A 1 109 ? -18.677 -15.334 3.044 1.00 93.69 109 TRP A C 1
ATOM 789 O O . TRP A 1 109 ? -18.390 -15.419 1.851 1.00 93.69 109 TRP A O 1
ATOM 799 N N . VAL A 1 110 ? -18.706 -14.159 3.685 1.00 93.12 110 VAL A N 1
ATOM 800 C CA . VAL A 1 110 ? -18.412 -12.871 3.036 1.00 93.12 110 VAL A CA 1
ATOM 801 C C . VAL A 1 110 ? -16.983 -12.860 2.506 1.00 93.12 110 VAL A C 1
ATOM 803 O O . VAL A 1 110 ? -16.753 -12.384 1.399 1.00 93.12 110 VAL A O 1
ATOM 806 N N . LEU A 1 111 ? -16.037 -13.458 3.238 1.00 90.44 111 LEU A N 1
ATOM 807 C CA . LEU A 1 111 ? -14.659 -13.607 2.771 1.00 90.44 111 LEU A CA 1
ATOM 808 C C . LEU A 1 111 ? -14.587 -14.469 1.503 1.00 90.44 111 LEU A C 1
ATOM 810 O O . LEU A 1 111 ? -13.901 -14.101 0.554 1.00 90.44 111 LEU A O 1
ATOM 814 N N . ALA A 1 112 ? -15.318 -15.587 1.463 1.00 93.38 112 ALA A N 1
ATOM 815 C CA . ALA A 1 112 ? -15.343 -16.465 0.294 1.00 93.38 112 ALA A CA 1
ATOM 816 C C . ALA A 1 112 ? -15.925 -15.752 -0.937 1.00 93.38 112 ALA A C 1
ATOM 818 O O . ALA A 1 112 ? -15.331 -15.808 -2.012 1.00 93.38 112 ALA A O 1
ATOM 819 N N . VAL A 1 113 ? -17.038 -15.030 -0.771 1.00 94.88 113 VAL A N 1
ATOM 820 C CA . VAL A 1 113 ? -17.645 -14.235 -1.850 1.00 94.88 113 VAL A CA 1
ATOM 821 C C . VAL A 1 113 ? -16.708 -13.117 -2.295 1.00 94.88 113 VAL A C 1
ATOM 823 O O . VAL A 1 113 ? -16.516 -12.936 -3.494 1.00 94.88 113 VAL A O 1
ATOM 826 N N . TYR A 1 114 ? -16.083 -12.398 -1.362 1.00 92.38 114 TYR A N 1
ATOM 827 C CA . TYR A 1 114 ? -15.131 -11.332 -1.672 1.00 92.38 114 TYR A CA 1
ATOM 828 C C . TYR A 1 114 ? -13.948 -11.851 -2.498 1.00 92.38 114 TYR A C 1
ATOM 830 O O . TYR A 1 114 ? -13.638 -11.288 -3.544 1.00 92.38 114 TYR A O 1
ATOM 838 N N . LEU A 1 115 ? -13.330 -12.963 -2.089 1.00 93.56 115 LEU A N 1
ATOM 839 C CA . LEU A 1 115 ? -12.227 -13.574 -2.833 1.00 93.56 115 LEU A CA 1
ATOM 840 C C . LEU A 1 115 ? -12.678 -14.073 -4.213 1.00 93.56 115 LEU A C 1
ATOM 842 O O . LEU A 1 115 ? -12.040 -13.759 -5.217 1.00 93.56 115 LEU A O 1
ATOM 846 N N . ALA A 1 116 ? -13.802 -14.791 -4.284 1.00 95.94 116 ALA A N 1
ATOM 847 C CA . ALA A 1 116 ? -14.329 -15.314 -5.543 1.00 95.94 116 ALA A CA 1
ATOM 848 C C . ALA A 1 116 ? -14.694 -14.201 -6.535 1.00 95.94 116 ALA A C 1
ATOM 850 O O . ALA A 1 116 ? -14.504 -14.349 -7.739 1.00 95.94 116 ALA A O 1
ATOM 851 N N . THR A 1 117 ? -15.202 -13.072 -6.047 1.00 95.12 117 THR A N 1
ATOM 852 C CA . THR A 1 117 ? -15.627 -11.963 -6.906 1.00 95.12 117 THR A CA 1
ATOM 853 C C . THR A 1 117 ? -14.472 -11.038 -7.266 1.00 95.12 117 THR A C 1
ATOM 855 O O . THR A 1 117 ? -14.200 -10.846 -8.446 1.00 95.12 117 THR A O 1
ATOM 858 N N . VAL A 1 118 ? -13.758 -10.494 -6.281 1.00 94.31 118 VAL A N 1
ATOM 859 C CA . VAL A 1 118 ? -12.756 -9.438 -6.491 1.00 94.31 118 VAL A CA 1
ATOM 860 C C . VAL A 1 118 ? -11.447 -9.983 -7.058 1.00 94.31 118 VAL A C 1
ATOM 862 O O . VAL A 1 118 ? -10.827 -9.314 -7.879 1.00 94.31 118 VAL A O 1
ATOM 865 N N . PHE A 1 119 ? -11.030 -11.192 -6.666 1.00 93.00 119 PHE A N 1
ATOM 866 C CA . PHE A 1 119 ? -9.743 -11.762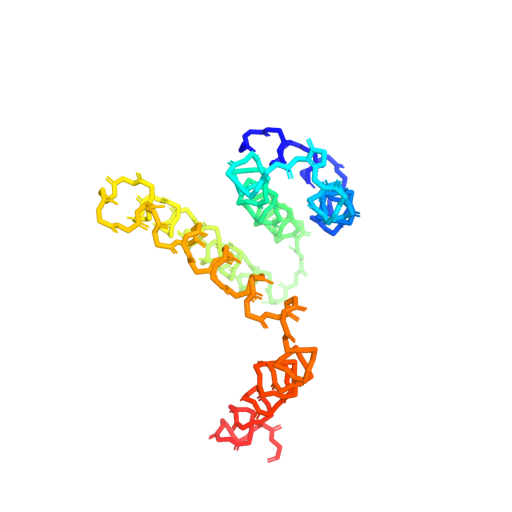 -7.092 1.00 93.00 119 PHE A CA 1
ATOM 867 C C . PHE A 1 119 ? -9.855 -12.757 -8.249 1.00 93.00 119 PHE A C 1
ATOM 869 O O . PHE A 1 119 ? -8.838 -13.064 -8.865 1.00 93.00 119 PHE A O 1
ATOM 876 N N . ILE A 1 120 ? -11.056 -13.263 -8.553 1.00 94.88 120 ILE A N 1
ATOM 877 C CA . ILE A 1 120 ? -11.255 -14.267 -9.610 1.00 94.88 120 ILE A CA 1
ATOM 878 C C . ILE A 1 120 ? -12.229 -13.755 -10.672 1.00 94.88 120 ILE A C 1
ATOM 880 O O . ILE A 1 120 ? -11.814 -13.498 -11.800 1.00 94.88 120 ILE A O 1
ATOM 884 N N . ALA A 1 121 ? -13.509 -13.577 -10.333 1.00 96.88 121 ALA A N 1
ATOM 885 C CA . ALA A 1 121 ? -14.543 -13.287 -11.326 1.00 96.88 121 ALA A CA 1
ATOM 886 C C . ALA A 1 121 ? -14.343 -11.934 -12.024 1.00 96.88 121 ALA A C 1
ATOM 888 O O . ALA A 1 121 ? -14.482 -11.853 -13.240 1.00 96.88 121 ALA A O 1
ATOM 889 N N . LEU A 1 122 ? -13.995 -10.881 -11.279 1.00 96.19 122 LEU A N 1
ATOM 890 C CA . LEU A 1 122 ? -13.789 -9.545 -11.832 1.00 96.19 122 LEU A CA 1
ATOM 891 C C . LEU A 1 122 ? -12.555 -9.486 -12.756 1.00 96.19 122 LEU A C 1
ATOM 893 O O . LEU A 1 122 ? -12.723 -9.053 -13.895 1.00 96.19 122 LEU A O 1
ATOM 897 N N . PRO A 1 123 ? -11.351 -9.954 -12.358 1.00 94.62 123 PRO A N 1
ATOM 898 C CA . PRO A 1 123 ? -10.214 -10.037 -13.275 1.00 94.62 123 PRO A CA 1
ATOM 899 C C . PRO A 1 123 ? -10.504 -10.898 -14.506 1.00 94.62 123 PRO A C 1
ATOM 901 O O . PRO A 1 123 ? -10.202 -10.478 -15.619 1.00 94.62 123 PRO A O 1
ATOM 904 N N . ALA A 1 124 ? -11.140 -12.064 -14.330 1.00 94.81 124 ALA A N 1
ATOM 905 C CA . ALA A 1 124 ? -11.518 -12.927 -15.447 1.00 94.81 124 ALA A CA 1
ATOM 906 C C . ALA A 1 124 ? -12.474 -12.216 -16.417 1.00 94.81 124 ALA A C 1
ATOM 908 O O . ALA A 1 124 ? -12.281 -12.280 -17.629 1.00 94.81 124 ALA A O 1
ATOM 909 N N . LEU A 1 125 ? -13.462 -11.484 -15.895 1.00 95.81 125 LEU A N 1
ATOM 910 C CA . LEU A 1 125 ? -14.382 -10.694 -16.706 1.00 95.81 125 LEU A CA 1
ATOM 911 C C . LEU A 1 125 ? -13.645 -9.597 -17.484 1.00 95.81 125 LEU A C 1
ATOM 913 O O . LEU A 1 125 ? -13.894 -9.438 -18.674 1.00 95.81 125 LEU A O 1
ATOM 917 N N . VAL A 1 126 ? -12.724 -8.866 -16.847 1.00 95.44 126 VAL A N 1
ATOM 918 C CA . VAL A 1 126 ? -11.918 -7.835 -17.524 1.00 95.44 126 VAL A CA 1
ATOM 919 C C . VAL A 1 126 ? -11.081 -8.445 -18.649 1.00 95.44 126 VAL A C 1
ATOM 921 O O . VAL A 1 126 ? -11.040 -7.882 -19.737 1.00 95.44 126 VAL A O 1
ATOM 924 N N . ILE A 1 127 ? -10.465 -9.607 -18.420 1.00 93.94 127 ILE A N 1
ATOM 925 C CA . ILE A 1 127 ? -9.670 -10.326 -19.426 1.00 93.94 127 ILE A CA 1
ATOM 926 C C . ILE A 1 127 ? -10.533 -10.731 -20.632 1.00 93.94 127 ILE A C 1
ATOM 928 O O . ILE A 1 127 ? -10.135 -10.496 -21.774 1.00 93.94 127 ILE A O 1
ATOM 932 N N . VAL A 1 128 ? -11.725 -11.287 -20.388 1.00 95.50 128 VAL A N 1
ATOM 933 C CA . VAL A 1 128 ? -12.673 -11.672 -21.448 1.00 95.50 128 VAL A CA 1
ATOM 934 C C . VAL A 1 128 ? -13.149 -10.446 -22.231 1.00 95.50 128 VAL A C 1
ATOM 936 O O . VAL A 1 128 ? -13.148 -10.461 -23.458 1.00 95.50 128 VAL A O 1
ATOM 939 N N . LEU A 1 129 ? -13.516 -9.360 -21.544 1.00 95.25 129 LEU A N 1
ATOM 940 C CA . LEU A 1 129 ? -13.974 -8.123 -22.188 1.00 95.25 129 LEU A CA 1
ATOM 941 C C . LEU A 1 129 ? -12.864 -7.407 -22.969 1.00 95.25 129 LEU A C 1
ATOM 943 O O . LEU A 1 129 ? -13.151 -6.745 -23.962 1.00 95.25 129 LEU A O 1
ATOM 947 N N . ALA A 1 130 ? -11.609 -7.542 -22.541 1.00 93.31 130 ALA A N 1
ATOM 948 C CA . ALA A 1 130 ? -10.451 -6.996 -23.240 1.00 93.31 130 ALA A CA 1
ATOM 949 C C . ALA A 1 130 ? -10.046 -7.814 -24.483 1.00 93.31 130 ALA A C 1
ATOM 951 O O . ALA A 1 130 ? -9.148 -7.390 -25.207 1.00 93.31 130 ALA A O 1
ATOM 952 N N . GLY A 1 131 ? -10.684 -8.966 -24.739 1.00 89.88 131 GLY A N 1
ATOM 953 C CA . GLY A 1 131 ? -10.377 -9.824 -25.889 1.00 89.88 131 GLY A CA 1
ATOM 954 C C . GLY A 1 131 ? -9.012 -10.508 -25.795 1.00 89.88 131 GLY A C 1
ATOM 955 O O . GLY A 1 131 ? -8.386 -10.777 -26.816 1.00 89.88 131 GLY A O 1
ATOM 956 N N . VAL A 1 132 ? -8.523 -10.742 -24.573 1.00 79.06 132 VAL A N 1
ATOM 957 C CA . VAL A 1 132 ? -7.215 -11.373 -24.309 1.00 79.06 132 VAL A CA 1
ATOM 958 C C . VAL A 1 132 ? -7.327 -12.913 -24.254 1.00 79.06 132 VAL A C 1
ATOM 960 O O . VAL A 1 132 ? -6.330 -13.603 -24.051 1.00 79.06 132 VAL A O 1
ATOM 963 N N . VAL A 1 133 ? -8.530 -13.464 -24.464 1.00 64.25 133 VAL A N 1
ATOM 964 C CA . VAL A 1 133 ? -8.844 -14.906 -24.529 1.00 64.25 133 VAL A CA 1
ATOM 965 C C . VAL A 1 133 ? -9.608 -15.208 -25.808 1.00 64.25 133 VAL A C 1
ATOM 967 O O . VAL A 1 133 ? -10.467 -14.374 -26.172 1.00 64.25 133 VAL A O 1
#

Organism: Streptomyces laurentii (NCBI:txid39478)

Foldseek 3Di:
DQQLLVVCLVVVDSCVLCVVVVVCCVVVVDPCVRSVVSSLNNQLNNLVSQCVVLVVDDDDCSVVSNVVSVVSNVVSVCVCCVQCVPPVNVCVVVVVVVVLVVVCVVPVVSVVVCCCVVVPVPVVVVCVVVVVD